Protein AF-A0A1S0UMT6-F1 (afdb_monomer_lite)

Secondary structure (DSSP, 8-state):
----PPPPPTTS----------------EEEETTTEEEESSS--TT--GGGSEEE-SS-EEE--TTT---------------EEETTEEEEGGGTEEEE--SS-----GGG----TT--

Structure (mmCIF, N/CA/C/O backbone):
data_AF-A0A1S0UMT6-F1
#
_entry.id   AF-A0A1S0UMT6-F1
#
loop_
_atom_site.group_PDB
_atom_site.id
_atom_site.type_symbol
_atom_site.label_atom_id
_atom_site.label_alt_id
_atom_site.label_comp_id
_atom_site.label_asym_id
_atom_site.label_entity_id
_atom_site.label_seq_id
_atom_site.pdbx_PDB_ins_code
_atom_site.Cartn_x
_atom_site.Cartn_y
_atom_site.Cartn_z
_atom_site.occupancy
_atom_site.B_iso_or_equiv
_atom_site.auth_seq_id
_atom_site.auth_comp_id
_atom_site.auth_asym_id
_atom_site.auth_atom_id
_atom_site.pdbx_PDB_model_num
ATOM 1 N N . MET A 1 1 ? 0.415 -0.474 -33.535 1.00 38.88 1 MET A N 1
ATOM 2 C CA . MET A 1 1 ? 1.662 -0.367 -34.318 1.00 38.88 1 MET A CA 1
ATOM 3 C C . MET A 1 1 ? 2.323 -1.713 -34.167 1.00 38.88 1 MET A C 1
ATOM 5 O O . MET A 1 1 ? 2.705 -2.048 -33.057 1.00 38.88 1 MET A O 1
ATOM 9 N N . ASP A 1 2 ? 2.272 -2.524 -35.218 1.00 41.50 2 ASP A N 1
ATOM 10 C CA . ASP A 1 2 ? 2.739 -3.908 -35.188 1.00 41.50 2 ASP A CA 1
ATOM 11 C C . ASP A 1 2 ? 4.272 -3.927 -35.218 1.00 41.50 2 ASP A C 1
ATOM 13 O O . ASP A 1 2 ? 4.875 -3.482 -36.197 1.00 41.50 2 ASP A O 1
ATOM 17 N N . ASP A 1 3 ? 4.904 -4.401 -34.142 1.00 48.69 3 ASP A N 1
ATOM 18 C CA . ASP A 1 3 ? 6.358 -4.561 -34.077 1.00 48.69 3 ASP A CA 1
ATOM 19 C C . ASP A 1 3 ? 6.792 -5.737 -34.965 1.00 48.69 3 ASP A C 1
ATOM 21 O O . ASP A 1 3 ? 6.516 -6.908 -34.689 1.00 48.69 3 ASP A O 1
ATOM 25 N N . ILE A 1 4 ? 7.476 -5.422 -36.066 1.00 49.59 4 ILE A N 1
ATOM 26 C CA . ILE A 1 4 ? 8.033 -6.409 -36.994 1.00 49.59 4 ILE A CA 1
ATOM 27 C C . ILE A 1 4 ? 9.323 -6.972 -36.384 1.00 49.59 4 ILE A C 1
ATOM 29 O O . ILE A 1 4 ? 10.365 -6.319 -36.384 1.00 49.59 4 ILE A O 1
ATOM 33 N N . ILE A 1 5 ? 9.264 -8.209 -35.889 1.00 59.28 5 ILE A N 1
ATOM 34 C CA . ILE A 1 5 ? 10.439 -8.948 -35.410 1.00 59.28 5 ILE A CA 1
ATOM 35 C C . ILE A 1 5 ? 11.293 -9.363 -36.620 1.00 59.28 5 ILE A C 1
ATOM 37 O O . ILE A 1 5 ? 10.842 -10.109 -37.491 1.00 59.28 5 ILE A O 1
ATOM 41 N N . GLN A 1 6 ? 12.537 -8.885 -36.682 1.00 53.03 6 GLN A N 1
ATOM 42 C CA . GLN A 1 6 ? 13.473 -9.162 -37.775 1.00 53.03 6 GLN A CA 1
ATOM 43 C C . GLN A 1 6 ? 14.365 -10.372 -37.432 1.00 53.03 6 GLN A C 1
ATOM 45 O O . GLN A 1 6 ? 15.139 -10.329 -36.479 1.00 53.03 6 GLN A O 1
ATOM 50 N N . TYR A 1 7 ? 14.275 -11.458 -38.210 1.00 58.78 7 TYR A N 1
ATOM 51 C CA . TYR A 1 7 ? 15.084 -12.674 -38.021 1.00 58.78 7 TYR A CA 1
ATOM 52 C C . TYR A 1 7 ? 16.331 -12.690 -38.917 1.00 58.78 7 TYR A C 1
ATOM 54 O O . TYR A 1 7 ? 16.306 -12.222 -40.055 1.00 58.78 7 TYR A O 1
ATOM 62 N N . SER A 1 8 ? 17.420 -13.287 -38.426 1.00 55.09 8 SER A N 1
ATOM 63 C CA . SER A 1 8 ? 18.655 -13.531 -39.186 1.00 55.09 8 SER A CA 1
ATOM 64 C C . SER A 1 8 ? 18.729 -15.006 -39.600 1.00 55.09 8 SER A C 1
ATOM 66 O O . SER A 1 8 ? 18.632 -15.885 -38.746 1.00 55.09 8 SER A O 1
ATOM 68 N N . HIS A 1 9 ? 18.932 -15.308 -40.888 1.00 56.62 9 HIS A N 1
ATOM 69 C CA . HIS A 1 9 ? 19.089 -16.691 -41.357 1.00 56.62 9 HIS A CA 1
ATOM 70 C C . HIS A 1 9 ? 20.557 -17.061 -41.655 1.00 56.62 9 HIS A C 1
ATOM 72 O O . HIS A 1 9 ? 21.314 -16.283 -42.231 1.00 56.62 9 HIS A O 1
ATOM 78 N N . GLY A 1 10 ? 20.958 -18.274 -41.254 1.00 54.16 10 GLY A N 1
ATOM 79 C CA . GLY A 1 10 ? 22.357 -18.679 -41.036 1.00 54.16 10 GLY A CA 1
ATOM 80 C C . GLY A 1 10 ? 23.187 -19.172 -42.231 1.00 54.16 10 GLY A C 1
ATOM 81 O O . GLY A 1 10 ? 24.114 -19.944 -42.015 1.00 54.16 10 GLY A O 1
ATOM 82 N N . TRP A 1 11 ? 22.897 -18.776 -43.473 1.00 58.84 11 TRP A N 1
ATOM 83 C CA . TRP A 1 11 ? 23.539 -19.362 -44.668 1.00 58.84 11 TRP A CA 1
ATOM 84 C C . TRP A 1 11 ? 24.804 -18.618 -45.146 1.00 58.84 11 TRP A C 1
ATOM 86 O O . TRP A 1 11 ? 25.532 -19.148 -45.978 1.00 58.84 11 TRP A O 1
ATOM 96 N N . LEU A 1 12 ? 25.124 -17.440 -44.588 1.00 58.62 12 LEU A N 1
ATOM 97 C CA . LEU A 1 12 ? 26.304 -16.622 -44.953 1.00 58.62 12 LEU A CA 1
ATOM 98 C C . LEU A 1 12 ? 27.201 -16.240 -43.752 1.00 58.62 12 LEU A C 1
ATOM 100 O O . LEU A 1 12 ? 27.941 -15.259 -43.799 1.00 58.62 12 LEU A O 1
ATOM 104 N N . GLY A 1 13 ? 27.162 -17.030 -42.675 1.00 59.19 13 GLY A N 1
ATOM 105 C CA . GLY A 1 13 ? 27.779 -16.685 -41.392 1.00 59.19 13 GLY A CA 1
ATOM 106 C C . GLY A 1 13 ? 26.837 -15.832 -40.539 1.00 59.19 13 GLY A C 1
ATOM 107 O O . GLY A 1 13 ? 26.198 -14.897 -41.018 1.00 59.19 13 GLY A O 1
ATOM 108 N N . VAL A 1 14 ? 26.695 -16.188 -39.263 1.00 59.06 14 VAL A N 1
ATOM 109 C CA . VAL A 1 14 ? 25.739 -15.540 -38.359 1.00 59.06 14 VAL A CA 1
ATOM 110 C C . VAL A 1 14 ? 26.349 -14.280 -37.745 1.00 59.06 14 VAL A C 1
ATOM 112 O O . VAL A 1 14 ? 27.241 -14.351 -36.904 1.00 59.06 14 VAL A O 1
ATOM 115 N N . LYS A 1 15 ? 25.852 -13.103 -38.138 1.00 61.41 15 LYS A N 1
ATOM 116 C CA . LYS A 1 15 ? 25.955 -11.912 -37.286 1.00 61.41 15 LYS A CA 1
ATOM 117 C C . LYS A 1 15 ? 24.804 -11.980 -36.292 1.00 61.41 15 LYS A C 1
ATOM 119 O O . LYS A 1 15 ? 23.661 -11.748 -36.670 1.00 61.41 15 LYS A O 1
ATOM 124 N N . CYS A 1 16 ? 25.094 -12.332 -35.043 1.00 68.88 16 CYS A N 1
ATOM 125 C CA . CYS A 1 16 ? 24.108 -12.233 -33.973 1.00 68.88 16 CYS A CA 1
ATOM 126 C C . CYS A 1 16 ? 23.698 -10.764 -33.824 1.00 68.88 16 CYS A C 1
ATOM 128 O O . CYS A 1 16 ? 24.541 -9.916 -33.527 1.00 68.88 16 CYS A O 1
ATOM 130 N N . GLN A 1 17 ? 22.421 -10.463 -34.043 1.00 69.44 17 GLN A N 1
ATOM 131 C CA . GLN A 1 17 ? 21.866 -9.145 -33.768 1.00 69.44 17 GLN A CA 1
ATOM 132 C C . GLN A 1 17 ? 21.136 -9.207 -32.429 1.00 69.44 17 GLN A C 1
ATOM 134 O O . GLN A 1 17 ? 20.158 -9.937 -32.277 1.00 69.44 17 GLN A O 1
ATOM 139 N N . SER A 1 18 ? 21.637 -8.468 -31.440 1.00 79.38 18 SER A N 1
ATOM 140 C CA . SER A 1 18 ? 20.934 -8.328 -30.166 1.00 79.38 18 SER A CA 1
ATOM 141 C C . SER A 1 18 ? 19.680 -7.492 -30.394 1.00 79.38 18 SER A C 1
ATOM 143 O O . SER A 1 18 ? 19.767 -6.390 -30.932 1.00 79.38 18 SER A O 1
ATOM 145 N N . THR A 1 19 ? 18.530 -8.015 -29.981 1.00 77.31 19 THR A N 1
ATOM 146 C CA . THR A 1 19 ? 17.259 -7.283 -29.981 1.00 77.31 19 THR A CA 1
ATOM 147 C C . THR A 1 19 ? 16.852 -7.044 -28.535 1.00 77.31 19 THR A C 1
ATOM 149 O O . THR A 1 19 ? 16.917 -7.966 -27.722 1.00 77.31 19 THR A O 1
ATOM 152 N N . THR A 1 20 ? 16.439 -5.820 -28.215 1.00 80.38 20 THR A N 1
ATOM 153 C CA . THR A 1 20 ? 15.928 -5.456 -26.890 1.00 80.38 20 THR A CA 1
ATOM 154 C C . THR A 1 20 ? 14.461 -5.090 -27.032 1.00 80.38 20 THR A C 1
ATOM 156 O O . THR A 1 20 ? 14.137 -4.156 -27.758 1.00 80.38 20 THR A O 1
ATOM 159 N N . ASN A 1 21 ? 13.592 -5.820 -26.336 1.00 83.88 21 ASN A N 1
ATOM 160 C CA . ASN A 1 21 ? 12.164 -5.524 -26.277 1.00 83.88 21 ASN A CA 1
ATOM 161 C C . ASN A 1 21 ? 11.852 -4.818 -24.956 1.00 83.88 21 ASN A C 1
ATOM 163 O O . ASN A 1 21 ? 12.382 -5.201 -23.913 1.00 83.88 21 ASN A O 1
ATOM 167 N N . PHE A 1 22 ? 10.978 -3.817 -25.002 1.00 82.19 22 PHE A N 1
ATOM 168 C CA . PHE A 1 22 ? 10.489 -3.113 -23.820 1.00 82.19 22 PHE A CA 1
ATOM 169 C C . PHE A 1 22 ? 8.988 -3.352 -23.687 1.00 82.19 22 PHE A C 1
ATOM 171 O O . PHE A 1 22 ? 8.257 -3.261 -24.670 1.00 82.19 22 PHE A O 1
ATOM 178 N N . VAL A 1 23 ? 8.533 -3.645 -22.472 1.00 87.06 23 VAL A N 1
ATOM 179 C CA . VAL A 1 23 ? 7.108 -3.742 -22.143 1.00 87.06 23 VAL A CA 1
ATOM 180 C C . VAL A 1 23 ? 6.778 -2.575 -21.227 1.00 87.06 23 VAL A C 1
ATOM 182 O O . VAL A 1 23 ? 7.430 -2.398 -20.199 1.00 87.06 23 VAL A O 1
ATOM 185 N N . LEU A 1 24 ? 5.798 -1.768 -21.626 1.00 89.75 24 LEU A N 1
ATOM 186 C CA . LEU A 1 24 ? 5.311 -0.644 -20.838 1.00 89.75 24 LEU A CA 1
ATOM 187 C C . LEU A 1 24 ? 3.935 -1.002 -20.275 1.00 89.75 24 LEU A C 1
ATOM 189 O O . LEU A 1 24 ? 3.020 -1.309 -21.038 1.00 89.75 24 LEU A O 1
ATOM 193 N N . THR A 1 25 ? 3.806 -0.957 -18.952 1.00 90.00 25 THR A N 1
ATOM 194 C CA . THR A 1 25 ? 2.573 -1.294 -18.235 1.00 90.00 25 THR A CA 1
ATOM 195 C C . THR A 1 25 ? 2.187 -0.126 -17.340 1.00 90.00 25 THR A C 1
ATOM 197 O O . THR A 1 25 ? 3.029 0.405 -16.619 1.00 90.00 25 THR A O 1
ATOM 200 N N . GLU A 1 26 ? 0.919 0.267 -17.387 1.00 88.75 26 GLU A N 1
ATOM 201 C CA . GLU A 1 26 ? 0.344 1.268 -16.490 1.00 88.75 26 GLU A CA 1
ATOM 202 C C . GLU A 1 26 ? -0.257 0.580 -15.257 1.00 88.75 26 GLU A C 1
ATOM 204 O O . GLU A 1 26 ? -0.831 -0.506 -15.354 1.00 88.75 26 GLU A O 1
ATOM 209 N N . GLY A 1 27 ? -0.101 1.198 -14.090 1.00 86.00 27 GLY A N 1
ATOM 210 C CA . GLY A 1 27 ? -0.565 0.658 -12.819 1.00 86.00 27 GLY A CA 1
ATOM 211 C C . GLY A 1 27 ? -0.696 1.743 -11.762 1.00 86.00 27 GLY A C 1
ATOM 212 O O . GLY A 1 27 ? -0.606 2.933 -12.056 1.00 86.00 27 GLY A O 1
ATOM 213 N N . GLU A 1 28 ? -0.905 1.321 -10.522 1.00 83.44 28 GLU A N 1
ATOM 214 C CA . GLU A 1 28 ? -1.195 2.212 -9.403 1.00 83.44 28 GLU A CA 1
ATOM 215 C C . GLU A 1 28 ? -0.047 2.217 -8.390 1.00 83.44 28 GLU A C 1
ATOM 217 O O . GLU A 1 28 ? 0.684 1.230 -8.215 1.00 83.44 28 GLU A O 1
ATOM 222 N N . ILE A 1 29 ? 0.107 3.356 -7.714 1.00 81.31 29 ILE A N 1
ATOM 223 C CA . ILE A 1 29 ? 1.109 3.555 -6.675 1.00 81.31 29 ILE A CA 1
ATOM 224 C C . ILE A 1 29 ? 0.505 4.291 -5.482 1.00 81.31 29 ILE A C 1
ATOM 226 O O . ILE A 1 29 ? -0.154 5.319 -5.627 1.00 81.31 29 ILE A O 1
ATOM 230 N N . PHE A 1 30 ? 0.744 3.760 -4.287 1.00 77.94 30 PHE A N 1
ATOM 231 C CA . PHE A 1 30 ? 0.146 4.247 -3.051 1.00 77.94 30 PHE A CA 1
ATOM 232 C C . PHE A 1 30 ? 1.211 4.529 -1.994 1.00 77.94 30 PHE A C 1
ATOM 234 O O . PHE A 1 30 ? 2.172 3.773 -1.834 1.00 77.94 30 PHE A O 1
ATOM 241 N N . LEU A 1 31 ? 1.008 5.611 -1.237 1.00 75.56 31 LEU A N 1
ATOM 242 C CA . LEU A 1 31 ? 1.818 5.947 -0.070 1.00 75.56 31 LEU A CA 1
ATOM 243 C C . LEU A 1 31 ? 1.097 5.552 1.215 1.00 75.56 31 LEU A C 1
ATOM 245 O O . LEU A 1 31 ? 0.002 6.040 1.491 1.00 75.56 31 LEU A O 1
ATOM 249 N N . TYR A 1 32 ? 1.755 4.730 2.028 1.00 69.50 32 TYR A N 1
ATOM 250 C CA . TYR A 1 32 ? 1.278 4.364 3.353 1.00 69.50 32 TYR A CA 1
ATOM 251 C C . TYR A 1 32 ? 2.005 5.165 4.441 1.00 69.50 32 TYR A C 1
ATOM 253 O O . TYR A 1 32 ? 3.238 5.144 4.511 1.00 69.50 32 TYR A O 1
ATOM 261 N N . GLU A 1 33 ? 1.238 5.842 5.307 1.00 61.06 33 GLU A N 1
ATOM 262 C CA . GLU A 1 33 ? 1.721 6.652 6.438 1.00 61.06 33 GLU A CA 1
ATOM 263 C C . GLU A 1 33 ? 2.603 5.824 7.399 1.00 61.06 33 GLU A C 1
ATOM 265 O O . GLU A 1 33 ? 2.132 5.232 8.368 1.00 61.06 33 GLU A O 1
ATOM 270 N N . GLY A 1 34 ? 3.909 5.771 7.116 1.00 56.50 34 GLY A N 1
ATOM 271 C CA . GLY A 1 34 ? 4.942 5.214 7.997 1.00 56.50 34 GLY A CA 1
ATOM 272 C C . GLY A 1 34 ? 5.524 3.842 7.625 1.00 56.50 34 GLY A C 1
ATOM 273 O O . GLY A 1 34 ? 6.439 3.399 8.311 1.00 56.50 34 GLY A O 1
ATOM 274 N N . ARG A 1 35 ? 5.059 3.162 6.562 1.00 60.75 35 ARG A N 1
ATOM 275 C CA . ARG A 1 35 ? 5.608 1.844 6.123 1.00 60.75 35 ARG A CA 1
ATOM 276 C C . ARG A 1 35 ? 6.013 1.750 4.647 1.00 60.75 35 ARG A C 1
ATOM 278 O O . ARG A 1 35 ? 6.515 0.708 4.248 1.00 60.75 35 ARG A O 1
ATOM 285 N N . GLY A 1 36 ? 5.888 2.825 3.866 1.00 68.38 36 GLY A N 1
ATOM 286 C CA . GLY A 1 36 ? 6.519 2.917 2.544 1.00 68.38 36 GLY A CA 1
ATOM 287 C C . GLY A 1 36 ? 5.556 2.929 1.357 1.00 68.38 36 GLY A C 1
ATOM 288 O O . GLY A 1 36 ? 4.384 3.286 1.483 1.00 68.38 36 GLY A O 1
ATOM 289 N N . LEU A 1 37 ? 6.113 2.620 0.188 1.00 78.56 37 LEU A N 1
ATOM 290 C CA . LEU A 1 37 ? 5.472 2.655 -1.124 1.00 78.56 37 LEU A CA 1
ATOM 291 C C . LEU A 1 37 ? 4.924 1.280 -1.491 1.00 78.56 37 LEU A C 1
ATOM 293 O O . LEU A 1 37 ? 5.658 0.298 -1.402 1.00 78.56 37 LEU A O 1
ATOM 297 N N . VAL A 1 38 ? 3.684 1.226 -1.973 1.00 81.56 38 VAL A N 1
ATOM 298 C CA . VAL A 1 38 ? 3.068 -0.006 -2.484 1.00 81.56 38 VAL A CA 1
ATOM 299 C C . VAL A 1 38 ? 2.643 0.208 -3.932 1.00 81.56 38 VAL A C 1
ATOM 301 O O . VAL A 1 38 ? 1.983 1.200 -4.240 1.00 81.56 38 VAL A O 1
ATOM 304 N N . SER A 1 39 ? 2.998 -0.725 -4.814 1.00 83.81 39 SER A N 1
ATOM 305 C CA . SER A 1 39 ? 2.566 -0.745 -6.212 1.00 83.81 39 SER A CA 1
ATOM 306 C C . SER A 1 39 ? 2.080 -2.136 -6.612 1.00 83.81 39 SER A C 1
ATOM 308 O O . SER A 1 39 ? 2.524 -3.142 -6.062 1.00 83.81 39 SER A O 1
ATOM 310 N N . ASN A 1 40 ? 1.173 -2.193 -7.587 1.00 84.44 40 ASN A N 1
ATOM 311 C CA . ASN A 1 40 ? 0.755 -3.439 -8.229 1.00 84.44 40 ASN A CA 1
ATOM 312 C C . ASN A 1 40 ? 1.674 -3.863 -9.394 1.00 84.44 40 ASN A C 1
ATOM 314 O O . ASN A 1 40 ? 1.423 -4.903 -10.000 1.00 84.44 40 ASN A O 1
ATOM 318 N N . LEU A 1 41 ? 2.699 -3.066 -9.725 1.00 87.31 41 LEU A N 1
ATOM 319 C CA . LEU A 1 41 ? 3.613 -3.327 -10.841 1.00 87.31 41 LEU A CA 1
ATOM 320 C C . LEU A 1 41 ? 4.846 -4.141 -10.430 1.00 87.31 41 LEU A C 1
ATOM 322 O O . LEU A 1 41 ? 5.249 -5.047 -11.155 1.00 87.31 41 LEU A O 1
ATOM 326 N N . ASP A 1 42 ? 5.456 -3.816 -9.291 1.00 85.69 42 ASP A N 1
ATOM 327 C CA . ASP A 1 42 ? 6.644 -4.501 -8.770 1.00 85.69 42 ASP A CA 1
ATOM 328 C C . ASP A 1 42 ? 6.781 -4.255 -7.258 1.00 85.69 42 ASP A C 1
ATOM 330 O O . ASP A 1 42 ? 6.091 -3.401 -6.690 1.00 85.69 42 ASP A O 1
ATOM 334 N N . ASN A 1 43 ? 7.691 -4.977 -6.601 1.00 84.94 43 ASN A N 1
ATOM 335 C CA . ASN A 1 43 ? 8.029 -4.716 -5.211 1.00 84.94 43 ASN A CA 1
ATOM 336 C C . ASN A 1 43 ? 8.774 -3.374 -5.086 1.00 84.94 43 ASN A C 1
ATOM 338 O O . ASN A 1 43 ? 9.930 -3.239 -5.489 1.00 84.94 43 ASN A O 1
ATOM 342 N N . THR A 1 44 ? 8.105 -2.393 -4.485 1.00 83.81 44 THR A N 1
ATOM 343 C CA . THR A 1 44 ? 8.631 -1.050 -4.217 1.00 83.81 44 THR A CA 1
ATOM 344 C C . THR A 1 44 ? 9.165 -0.872 -2.791 1.00 83.81 44 THR A C 1
ATOM 346 O O . THR A 1 44 ? 9.365 0.262 -2.343 1.00 83.81 44 THR A O 1
ATOM 349 N N . ASP A 1 45 ? 9.430 -1.967 -2.074 1.00 78.38 45 ASP A N 1
ATOM 350 C CA . ASP A 1 45 ? 10.073 -1.940 -0.762 1.00 78.38 45 ASP A CA 1
ATOM 351 C C . ASP A 1 45 ? 11.399 -1.162 -0.834 1.00 78.38 45 ASP A C 1
ATOM 353 O O . ASP A 1 45 ? 12.224 -1.371 -1.723 1.00 78.38 45 ASP A O 1
ATOM 357 N N . HIS A 1 46 ? 11.634 -0.276 0.137 1.00 80.69 46 HIS A N 1
ATOM 358 C CA . HIS A 1 46 ? 12.810 0.611 0.228 1.00 80.69 46 HIS A CA 1
ATOM 359 C C . HIS A 1 46 ? 12.901 1.725 -0.833 1.00 80.69 46 HIS A C 1
ATOM 361 O O . HIS A 1 46 ? 13.868 2.495 -0.830 1.00 80.69 46 HIS A O 1
ATOM 367 N N . CYS A 1 47 ? 11.907 1.879 -1.712 1.00 84.19 47 CYS A N 1
ATOM 368 C CA . CYS A 1 47 ? 11.870 3.002 -2.643 1.00 84.19 47 CYS A CA 1
ATOM 369 C C . CYS A 1 47 ? 11.335 4.285 -1.989 1.00 84.19 47 CYS A C 1
ATOM 371 O O . CYS A 1 47 ? 10.437 4.275 -1.149 1.00 84.19 47 CYS A O 1
ATOM 373 N N . MET A 1 48 ? 11.920 5.423 -2.378 1.00 80.94 48 MET A N 1
ATOM 374 C CA . MET A 1 48 ? 11.548 6.740 -1.857 1.00 80.94 48 MET A CA 1
ATOM 375 C C . MET A 1 48 ? 10.607 7.453 -2.823 1.00 80.94 48 MET A C 1
ATOM 377 O O . MET A 1 48 ? 11.006 7.779 -3.940 1.00 80.94 48 MET A O 1
ATOM 381 N N . VAL A 1 49 ? 9.404 7.787 -2.350 1.00 78.56 49 VAL A N 1
ATOM 382 C CA . VAL A 1 49 ? 8.356 8.507 -3.103 1.00 78.56 49 VAL A CA 1
ATOM 383 C C . VAL A 1 49 ? 8.886 9.749 -3.808 1.00 78.56 49 VAL A C 1
ATOM 385 O O . VAL A 1 49 ? 8.590 9.974 -4.977 1.00 78.56 49 VAL A O 1
ATOM 388 N N . GLN A 1 50 ? 9.730 10.521 -3.121 1.00 78.19 50 GLN A N 1
ATOM 389 C CA . GLN A 1 50 ? 10.267 11.791 -3.616 1.00 78.19 50 GLN A CA 1
ATOM 390 C 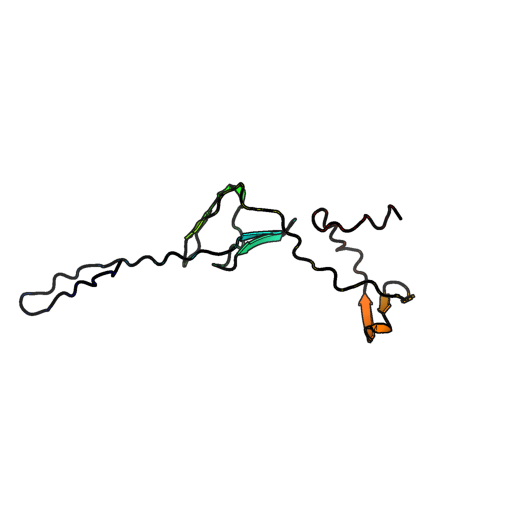C . GLN A 1 50 ? 11.124 11.647 -4.881 1.00 78.19 50 GLN A C 1
ATOM 392 O O . GLN A 1 50 ? 11.353 12.630 -5.577 1.00 78.19 50 GLN A O 1
ATOM 397 N N . ARG A 1 51 ? 11.622 10.441 -5.190 1.00 83.81 51 ARG A N 1
ATOM 398 C CA . ARG A 1 51 ? 12.457 10.214 -6.376 1.00 83.81 51 ARG A CA 1
ATOM 399 C C . ARG A 1 51 ? 11.660 10.101 -7.674 1.00 83.81 51 ARG A C 1
ATOM 401 O O . ARG A 1 51 ? 12.283 10.175 -8.730 1.00 83.81 51 ARG A O 1
ATOM 408 N N . GLY A 1 52 ? 10.343 9.872 -7.615 1.00 86.38 52 GLY A N 1
ATOM 409 C CA . GLY A 1 52 ? 9.510 9.657 -8.810 1.00 86.38 52 GLY A CA 1
ATOM 410 C C . GLY A 1 52 ? 9.857 8.387 -9.599 1.00 86.38 52 GLY A C 1
ATOM 411 O O . GLY A 1 52 ? 9.411 8.208 -10.730 1.00 86.38 52 GLY A O 1
ATOM 412 N N . LYS A 1 53 ? 10.721 7.528 -9.041 1.00 89.88 53 LYS A N 1
ATOM 413 C CA . LYS A 1 53 ? 11.174 6.293 -9.675 1.00 89.88 53 LYS A CA 1
ATOM 414 C C . LYS A 1 53 ? 11.686 5.271 -8.670 1.00 89.88 53 LYS A C 1
ATOM 416 O O . LYS A 1 53 ? 12.321 5.625 -7.672 1.00 89.88 53 LYS A O 1
ATOM 421 N N . CYS A 1 54 ? 11.496 4.005 -9.011 1.00 89.25 54 CYS A N 1
ATOM 422 C CA . CYS A 1 54 ? 12.037 2.836 -8.332 1.00 89.25 54 CYS A CA 1
ATOM 423 C C . CYS A 1 54 ? 12.690 1.939 -9.386 1.00 89.25 54 CYS A C 1
ATOM 425 O O . CYS A 1 54 ? 12.075 1.639 -10.406 1.00 89.25 54 CYS A O 1
ATOM 427 N N . ILE A 1 55 ? 13.946 1.554 -9.166 1.00 90.00 55 ILE A N 1
ATOM 428 C CA . ILE A 1 55 ? 14.658 0.615 -10.037 1.00 90.00 55 ILE A CA 1
ATOM 429 C C . ILE A 1 55 ? 14.770 -0.685 -9.256 1.00 90.00 55 ILE A C 1
ATOM 431 O O . ILE A 1 55 ? 15.438 -0.713 -8.221 1.00 90.00 55 ILE A O 1
ATOM 435 N N . THR A 1 56 ? 14.102 -1.726 -9.737 1.00 85.88 56 THR A N 1
ATOM 436 C CA . THR A 1 56 ? 14.194 -3.078 -9.187 1.00 85.88 56 THR A CA 1
ATOM 437 C C . THR A 1 56 ? 15.151 -3.911 -10.046 1.00 85.88 56 THR A C 1
ATOM 439 O O . THR A 1 56 ? 15.730 -3.429 -11.022 1.00 85.88 56 THR A O 1
ATOM 442 N N . ASN A 1 57 ? 15.336 -5.183 -9.692 1.00 84.81 57 ASN A N 1
ATOM 443 C CA . ASN A 1 57 ? 16.128 -6.108 -10.509 1.00 84.81 57 ASN A CA 1
ATOM 444 C C . ASN A 1 57 ? 15.439 -6.461 -11.839 1.00 84.81 57 ASN A C 1
ATOM 446 O O . ASN A 1 57 ? 16.092 -6.961 -12.752 1.00 84.81 57 ASN A O 1
ATOM 450 N N . THR A 1 58 ? 14.126 -6.244 -11.928 1.00 84.94 58 THR A N 1
ATOM 451 C CA . THR A 1 58 ? 13.258 -6.728 -13.007 1.00 84.94 58 THR A CA 1
ATOM 452 C C . THR A 1 58 ? 12.625 -5.609 -13.816 1.00 84.94 58 THR A C 1
ATOM 454 O O . THR A 1 58 ? 12.312 -5.819 -14.986 1.00 84.94 58 THR A O 1
ATOM 457 N N . SER A 1 59 ? 12.427 -4.428 -13.230 1.00 88.31 59 SER A N 1
ATOM 458 C CA . SER A 1 59 ? 11.704 -3.340 -13.875 1.00 88.31 59 SER A CA 1
ATOM 459 C C . SER A 1 59 ? 12.128 -1.958 -13.371 1.00 88.31 59 SER A C 1
ATOM 461 O O . SER A 1 59 ? 12.872 -1.797 -12.399 1.00 88.31 59 SER A O 1
ATOM 463 N N . ILE A 1 60 ? 11.653 -0.933 -14.077 1.00 90.56 60 ILE A N 1
ATOM 464 C CA . ILE A 1 60 ? 11.730 0.457 -13.639 1.00 90.56 60 ILE A CA 1
ATOM 465 C C . ILE A 1 60 ? 10.295 0.945 -13.488 1.00 90.56 60 ILE A C 1
ATOM 467 O O . ILE A 1 60 ? 9.572 1.056 -14.475 1.00 90.56 60 ILE A O 1
ATOM 471 N N . VAL A 1 61 ? 9.902 1.258 -12.257 1.00 89.94 61 VAL A N 1
ATOM 472 C CA . VAL A 1 61 ? 8.596 1.841 -11.943 1.00 89.94 61 VAL A CA 1
ATOM 473 C C . VAL A 1 61 ? 8.761 3.354 -11.855 1.00 89.94 61 VAL A C 1
ATOM 475 O O . VAL A 1 61 ? 9.658 3.839 -11.162 1.00 89.94 61 VAL A O 1
ATOM 478 N N . LEU A 1 62 ? 7.920 4.103 -12.564 1.00 90.19 62 LEU A N 1
ATOM 479 C CA . LEU A 1 62 ? 7.961 5.565 -12.641 1.00 90.19 62 LEU A CA 1
ATOM 480 C C . LEU A 1 62 ? 6.632 6.147 -12.160 1.00 90.19 62 LEU A C 1
ATOM 482 O O . LEU A 1 62 ? 5.580 5.581 -12.440 1.00 90.19 62 LEU A O 1
ATOM 486 N N . TRP A 1 63 ? 6.680 7.282 -11.465 1.00 87.62 63 TRP A N 1
ATOM 487 C CA . TRP A 1 63 ? 5.487 8.013 -11.034 1.00 87.62 63 TRP A CA 1
ATOM 488 C C . TRP A 1 63 ? 5.758 9.515 -10.925 1.00 87.62 63 TRP A C 1
ATOM 490 O O . TRP A 1 63 ? 6.888 9.956 -10.701 1.00 87.62 63 TRP A O 1
ATOM 500 N N . SER A 1 64 ? 4.702 10.315 -11.045 1.00 82.88 64 SER A N 1
ATOM 501 C CA . SER A 1 64 ? 4.742 11.744 -10.731 1.00 82.88 64 SER A CA 1
ATOM 502 C C . SER A 1 64 ? 4.674 11.943 -9.220 1.00 82.88 64 SER A C 1
ATOM 504 O O . SER A 1 64 ? 3.862 11.316 -8.542 1.00 82.88 64 SER A O 1
ATOM 506 N N . SER A 1 65 ? 5.474 12.862 -8.675 1.00 69.81 65 SER A N 1
ATOM 507 C CA . SER A 1 65 ? 5.410 13.219 -7.250 1.00 69.81 65 SER A CA 1
ATOM 508 C C . SER A 1 65 ? 4.046 13.769 -6.830 1.00 69.81 65 SER A C 1
ATOM 510 O O . SER A 1 65 ? 3.699 13.691 -5.657 1.00 69.81 65 SER A O 1
ATOM 512 N N . ASN A 1 66 ? 3.290 14.323 -7.780 1.00 69.81 66 ASN A N 1
ATOM 513 C CA . ASN A 1 66 ? 1.987 14.934 -7.528 1.00 69.81 66 ASN A C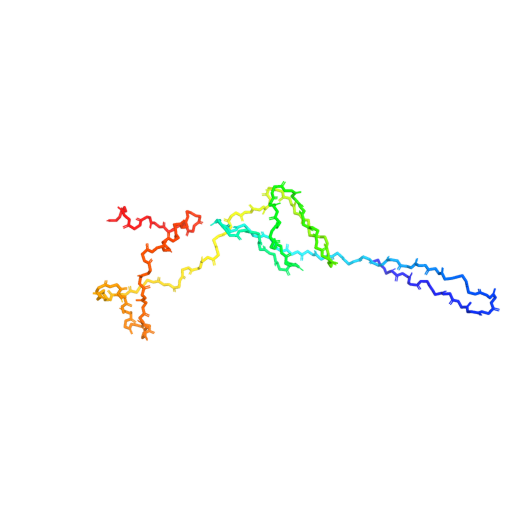A 1
ATOM 514 C C . ASN A 1 66 ? 0.840 13.915 -7.557 1.00 69.81 66 ASN A C 1
ATOM 516 O O . ASN A 1 66 ? -0.227 14.203 -7.025 1.00 69.81 66 ASN A O 1
ATOM 520 N N . ASP A 1 67 ? 1.065 12.735 -8.142 1.00 65.88 67 ASP A N 1
ATOM 521 C CA . ASP A 1 67 ? 0.029 11.709 -8.320 1.00 65.88 67 ASP A CA 1
ATOM 522 C C . ASP A 1 67 ? -0.023 10.746 -7.128 1.00 65.88 67 ASP A C 1
ATOM 524 O O . ASP A 1 67 ? -0.938 9.933 -7.009 1.00 65.88 67 ASP A O 1
ATOM 528 N N . VAL A 1 68 ? 0.945 10.846 -6.212 1.00 66.25 68 VAL A N 1
ATOM 529 C CA . VAL A 1 68 ? 0.999 10.010 -5.013 1.00 66.25 68 VAL A CA 1
ATOM 530 C C . VAL A 1 68 ? 0.031 10.567 -3.978 1.00 66.25 68 VAL A C 1
ATOM 532 O O . VAL A 1 68 ? 0.401 11.262 -3.032 1.00 66.25 68 VAL A O 1
ATOM 535 N N . VAL A 1 69 ? -1.246 10.268 -4.183 1.00 64.12 69 VAL A N 1
ATOM 536 C CA . VAL A 1 69 ? -2.308 10.573 -3.230 1.00 64.12 69 VAL A CA 1
ATOM 537 C C . VAL A 1 69 ? -2.139 9.648 -2.028 1.00 64.12 69 VAL A C 1
ATOM 539 O O . VAL A 1 69 ? -2.057 8.427 -2.176 1.00 64.12 69 VAL A O 1
ATOM 542 N N . SER A 1 70 ? -2.109 10.213 -0.820 1.00 65.06 70 SER A N 1
ATOM 543 C CA . SER A 1 70 ? -2.206 9.425 0.407 1.00 65.06 70 SER A CA 1
ATOM 544 C C . SER A 1 70 ? -3.590 8.776 0.469 1.00 65.06 70 SER A C 1
ATOM 546 O O . SER A 1 70 ? -4.562 9.388 0.913 1.00 65.06 70 SER A O 1
ATOM 548 N N . HIS A 1 71 ? -3.700 7.552 -0.031 1.00 66.62 71 HIS A N 1
ATOM 549 C CA . HIS A 1 71 ? -4.933 6.786 0.044 1.00 66.62 71 HIS A CA 1
ATOM 550 C C . HIS A 1 71 ? -5.017 6.058 1.380 1.00 66.62 71 HIS A C 1
ATOM 552 O O . HIS A 1 71 ? -4.044 5.478 1.865 1.00 66.62 71 HIS A O 1
ATOM 558 N N . CYS A 1 72 ? -6.211 6.058 1.964 1.00 69.12 72 CYS A N 1
ATOM 559 C CA . CYS A 1 72 ? -6.487 5.213 3.109 1.00 69.12 72 CYS A CA 1
ATOM 560 C C . CYS A 1 72 ? -6.520 3.746 2.657 1.00 69.12 72 CYS A C 1
ATOM 562 O O . CYS A 1 72 ? -7.399 3.351 1.894 1.00 69.12 72 CYS A O 1
ATOM 564 N N . LEU A 1 73 ? -5.579 2.929 3.143 1.00 67.88 73 LEU A N 1
ATOM 565 C CA . LEU A 1 73 ? -5.583 1.480 2.889 1.00 67.88 73 LEU A CA 1
ATOM 566 C C . LEU A 1 73 ? -6.685 0.743 3.658 1.00 67.88 73 LEU A C 1
ATOM 568 O O . LEU A 1 73 ? -6.970 -0.423 3.388 1.00 67.88 73 LEU A O 1
ATOM 572 N N . TYR A 1 74 ? -7.282 1.403 4.644 1.00 73.00 74 TYR A N 1
ATOM 573 C CA . TYR A 1 74 ? -8.321 0.821 5.468 1.00 73.00 74 TYR A CA 1
ATOM 574 C C . TYR A 1 74 ? -9.692 1.171 4.907 1.00 73.00 74 TYR A C 1
ATOM 576 O O . TYR A 1 74 ? -9.983 2.303 4.531 1.00 73.00 74 TYR A O 1
ATOM 584 N N . ARG A 1 75 ? -10.578 0.183 4.898 1.00 74.88 75 ARG A N 1
ATOM 585 C CA . ARG A 1 75 ? -11.988 0.390 4.593 1.00 74.88 75 ARG A CA 1
ATOM 586 C C . ARG A 1 75 ? -12.797 0.196 5.863 1.00 74.88 75 ARG A C 1
ATOM 588 O O . ARG A 1 75 ? -12.603 -0.782 6.582 1.00 74.88 75 ARG A O 1
ATOM 595 N N . ARG A 1 76 ? -13.765 1.085 6.102 1.00 81.06 76 ARG A N 1
ATOM 596 C CA . ARG A 1 76 ? -14.767 0.876 7.151 1.00 81.06 76 ARG A CA 1
ATOM 597 C C . ARG A 1 76 ? -15.554 -0.401 6.852 1.00 81.06 76 ARG A C 1
ATOM 599 O O . ARG A 1 76 ? -16.273 -0.467 5.856 1.00 81.06 76 ARG A O 1
ATOM 606 N N . VAL A 1 77 ? -15.423 -1.395 7.727 1.00 84.94 77 VAL A N 1
ATOM 607 C CA . VAL A 1 77 ? -16.193 -2.648 7.651 1.00 84.94 77 VAL A CA 1
ATOM 608 C C . VAL A 1 77 ? -17.614 -2.445 8.184 1.00 84.94 77 VAL A C 1
ATOM 610 O O . VAL A 1 77 ? -18.563 -2.975 7.620 1.00 84.94 77 VAL A O 1
ATOM 613 N N . GLY A 1 78 ? -17.778 -1.631 9.231 1.00 86.50 78 GLY A N 1
ATOM 614 C CA . GLY A 1 78 ? -19.083 -1.325 9.814 1.00 86.50 78 GLY A CA 1
ATOM 615 C C . GLY A 1 78 ? -18.979 -0.551 11.126 1.00 86.50 78 GLY A C 1
ATOM 616 O O . GLY A 1 78 ? -17.920 -0.022 11.466 1.00 86.50 78 GLY A O 1
ATOM 617 N N . SER A 1 79 ? -20.095 -0.467 11.845 1.00 88.31 79 SER A N 1
ATOM 618 C CA . SER A 1 79 ? -20.171 -0.011 13.234 1.00 88.31 79 SER A CA 1
ATOM 619 C C . SER A 1 79 ? -20.982 -1.044 13.994 1.00 88.31 79 SER A C 1
ATOM 621 O O . SER A 1 79 ? -22.072 -1.396 13.551 1.00 88.31 79 SER A O 1
ATOM 623 N N . PHE A 1 80 ? -20.417 -1.553 15.083 1.00 90.69 80 PHE A N 1
ATOM 624 C CA . PHE A 1 80 ? -20.958 -2.694 15.808 1.00 90.69 80 PHE A CA 1
ATOM 625 C C . PHE A 1 80 ? -20.980 -2.394 17.300 1.00 90.69 80 PHE A C 1
ATOM 627 O O . PHE A 1 80 ? -20.099 -1.697 17.814 1.00 90.69 80 PHE A O 1
ATOM 634 N N . GLY A 1 81 ? -21.959 -2.960 18.001 1.00 91.88 81 GLY A N 1
ATOM 635 C CA . GLY A 1 81 ? -21.952 -2.969 19.459 1.00 91.88 81 GLY A CA 1
ATOM 636 C C . GLY A 1 81 ? -20.841 -3.885 19.973 1.00 91.88 81 GLY A C 1
ATOM 637 O O . GLY A 1 81 ? -20.800 -5.066 19.627 1.00 91.88 81 GLY A O 1
ATOM 638 N N . ALA A 1 82 ? -19.944 -3.358 20.807 1.00 91.75 82 ALA A N 1
ATOM 639 C CA . ALA A 1 82 ? -18.839 -4.123 21.379 1.00 91.75 82 ALA A CA 1
ATOM 640 C C . ALA A 1 82 ? -18.925 -4.171 22.909 1.00 91.75 82 ALA A C 1
ATOM 642 O O . ALA A 1 82 ? -19.201 -3.165 23.563 1.00 91.75 82 ALA A O 1
ATOM 643 N N . MET A 1 83 ? -18.640 -5.339 23.486 1.00 93.88 83 MET A N 1
ATOM 644 C CA . MET A 1 83 ? -18.455 -5.516 24.927 1.00 93.88 83 MET A CA 1
ATOM 645 C C . MET A 1 83 ? -16.962 -5.493 25.246 1.00 93.88 83 MET A C 1
ATOM 647 O O . MET A 1 83 ? -16.194 -6.273 24.681 1.00 93.88 83 MET A O 1
ATOM 651 N N . LYS A 1 84 ? -16.541 -4.607 26.153 1.00 91.50 84 LYS A N 1
ATOM 652 C CA . LYS A 1 84 ? -15.145 -4.514 26.592 1.00 91.50 84 LYS A CA 1
ATOM 653 C C . LYS A 1 84 ? -14.920 -5.334 27.864 1.00 91.50 84 LYS A C 1
ATOM 655 O O . LYS A 1 84 ? -15.552 -5.067 28.883 1.00 91.50 84 LYS A O 1
ATOM 660 N N . TYR A 1 85 ? -13.963 -6.258 27.821 1.00 89.81 85 TYR A N 1
ATOM 661 C CA . TYR A 1 85 ? -13.491 -7.040 28.966 1.00 89.81 85 TYR A CA 1
ATOM 662 C C . TYR A 1 85 ? -11.974 -6.875 29.109 1.00 89.81 85 TYR A C 1
ATOM 664 O O . TYR A 1 85 ? -11.199 -7.542 28.426 1.00 89.81 85 TYR A O 1
ATOM 672 N N . GLY A 1 86 ? -11.536 -5.961 29.980 1.00 88.50 86 GLY A N 1
ATOM 673 C CA . GLY A 1 86 ? -10.115 -5.623 30.113 1.00 88.50 86 GLY A CA 1
ATOM 674 C C . GLY A 1 86 ? -9.537 -5.092 28.796 1.00 88.50 86 GLY A C 1
ATOM 675 O O . GLY A 1 86 ? -9.993 -4.059 28.301 1.00 88.50 86 GLY A O 1
ATOM 676 N N . ASP A 1 87 ? -8.572 -5.824 28.235 1.00 89.31 87 ASP A N 1
ATOM 677 C CA . ASP A 1 87 ? -7.909 -5.517 26.960 1.00 89.31 87 ASP A CA 1
ATOM 678 C C . ASP A 1 87 ? -8.561 -6.236 25.757 1.00 89.31 87 ASP A C 1
ATOM 680 O O . ASP A 1 87 ? -8.032 -6.201 24.649 1.00 89.31 87 ASP A O 1
ATOM 684 N N . HIS A 1 88 ? -9.725 -6.869 25.948 1.00 90.12 88 HIS A N 1
ATOM 685 C CA . HIS A 1 88 ? -10.480 -7.542 24.890 1.00 90.12 88 HIS A CA 1
ATOM 686 C C . HIS A 1 88 ? -11.754 -6.781 24.510 1.00 90.12 88 HIS A C 1
ATOM 688 O O . HIS A 1 88 ? -12.474 -6.276 25.375 1.00 90.12 88 HIS A O 1
ATOM 694 N N . PHE A 1 89 ? -12.080 -6.781 23.218 1.00 92.31 89 PHE A N 1
ATOM 695 C CA . PHE A 1 89 ? -13.389 -6.396 22.692 1.00 92.31 89 PHE A CA 1
ATOM 696 C C . PHE A 1 89 ? -14.079 -7.611 22.086 1.00 92.31 89 PHE A C 1
ATOM 698 O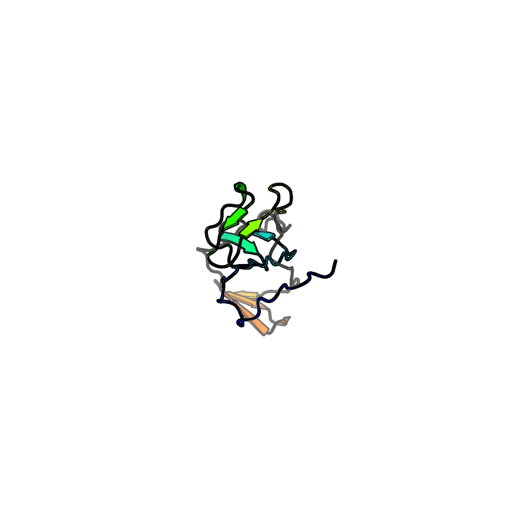 O . PHE A 1 89 ? -13.523 -8.247 21.197 1.00 92.31 89 PHE A O 1
ATOM 705 N N . VAL A 1 90 ? -15.297 -7.912 22.525 1.00 93.56 90 VAL A N 1
ATOM 706 C CA . VAL A 1 90 ? -16.140 -8.961 21.941 1.00 93.56 90 VAL A CA 1
ATOM 707 C C . VAL A 1 90 ? -17.257 -8.301 21.146 1.00 93.56 90 VAL A C 1
ATOM 709 O O . VAL A 1 90 ? -17.985 -7.462 21.677 1.00 93.56 90 VAL A O 1
ATOM 712 N N . ILE A 1 91 ? -17.394 -8.677 19.875 1.00 94.81 91 ILE A N 1
ATOM 713 C CA . ILE A 1 91 ? -18.461 -8.202 18.993 1.00 94.81 91 ILE A CA 1
ATOM 714 C C . ILE A 1 91 ? -19.372 -9.388 18.695 1.00 94.81 91 ILE A C 1
ATOM 716 O O . ILE A 1 91 ? -19.069 -10.219 17.838 1.00 94.81 91 ILE A O 1
ATOM 720 N N . ASN A 1 92 ? -20.491 -9.467 19.419 1.00 93.00 92 ASN A N 1
ATOM 721 C CA . ASN A 1 92 ? -21.420 -10.599 19.329 1.00 93.00 92 ASN A CA 1
ATOM 722 C C . ASN A 1 92 ? -21.998 -10.764 17.920 1.00 93.00 92 ASN A C 1
ATOM 724 O O . ASN A 1 92 ? -22.116 -11.886 17.439 1.00 93.00 92 ASN A O 1
ATOM 728 N N . GLU A 1 93 ? -22.308 -9.651 17.252 1.00 94.06 93 GLU A N 1
ATOM 729 C CA . GLU A 1 93 ? -22.864 -9.625 15.890 1.00 94.06 93 GLU A CA 1
ATOM 730 C C . GLU A 1 93 ? -21.932 -10.286 14.867 1.00 94.06 93 GLU A C 1
ATOM 732 O O . GLU A 1 93 ? -22.395 -10.920 13.924 1.00 94.06 93 GLU A O 1
ATOM 737 N N . LEU A 1 94 ? -20.619 -10.169 15.076 1.00 94.12 94 LEU A N 1
ATOM 738 C CA . LEU A 1 94 ? -19.591 -10.745 14.212 1.00 94.12 94 LEU A CA 1
ATOM 739 C C . LEU A 1 94 ? -19.070 -12.096 14.720 1.00 94.12 94 LEU A C 1
ATOM 741 O O . LEU A 1 94 ? -18.306 -12.743 14.014 1.00 94.12 94 LEU A O 1
ATOM 745 N N . GLN A 1 95 ? -19.454 -12.517 15.931 1.00 94.38 95 GLN A N 1
ATOM 746 C CA . GLN A 1 95 ? -18.930 -13.709 16.611 1.00 94.38 95 GLN A CA 1
ATOM 747 C C . GLN A 1 95 ? -17.392 -13.728 16.719 1.00 94.38 95 GLN A C 1
ATOM 749 O O . GLN A 1 95 ? -16.760 -14.778 16.618 1.00 94.38 95 GLN A O 1
ATOM 754 N N . VAL A 1 96 ? -16.780 -12.560 16.939 1.00 93.31 96 VAL A N 1
ATOM 755 C CA . VAL A 1 96 ? -15.318 -12.406 17.055 1.00 93.31 96 VAL A CA 1
ATOM 756 C C . VAL A 1 96 ? -14.918 -11.656 18.322 1.00 93.31 96 VAL A C 1
ATOM 758 O O . VAL A 1 96 ? -15.690 -10.873 18.883 1.00 93.31 96 VAL A O 1
ATOM 761 N N . SER A 1 97 ? -13.667 -11.861 18.736 1.00 93.62 97 SER A N 1
ATOM 762 C CA . SER A 1 97 ? -13.011 -11.088 19.787 1.00 93.62 97 SER A CA 1
ATOM 763 C C . SER A 1 97 ? -11.693 -10.493 19.296 1.00 93.62 97 SER A C 1
ATOM 765 O O . SER A 1 97 ? -10.887 -11.202 18.695 1.00 93.62 97 SER A O 1
ATOM 767 N N . PHE A 1 98 ? -11.448 -9.227 19.613 1.00 90.94 98 PHE A N 1
ATOM 768 C CA . PHE A 1 98 ? -10.206 -8.510 19.336 1.00 90.94 98 PHE A CA 1
ATOM 769 C C . PHE A 1 98 ? -9.436 -8.253 20.632 1.00 90.94 98 PHE A C 1
ATOM 771 O O . PHE A 1 98 ? -10.043 -8.095 21.691 1.00 90.94 98 PHE A O 1
ATOM 778 N N . ILE A 1 99 ? -8.108 -8.190 20.543 1.00 89.88 99 ILE A N 1
ATOM 779 C CA . ILE A 1 99 ? -7.214 -7.838 21.653 1.00 89.88 99 ILE A CA 1
ATOM 780 C C . ILE A 1 99 ? -6.595 -6.479 21.335 1.00 89.88 99 ILE A C 1
ATOM 782 O O . ILE A 1 99 ? -6.106 -6.274 20.225 1.00 89.88 99 ILE A O 1
ATOM 786 N N . ILE A 1 100 ? -6.641 -5.550 22.286 1.00 83.19 100 ILE A N 1
ATOM 787 C CA . ILE A 1 100 ? -6.013 -4.237 22.156 1.00 83.19 100 ILE A CA 1
ATOM 788 C C . ILE A 1 100 ? -4.528 -4.386 22.471 1.00 83.19 100 ILE A C 1
ATOM 790 O O . ILE A 1 100 ? -4.153 -4.622 23.619 1.00 83.19 100 ILE A O 1
ATOM 794 N N . ASP A 1 101 ? -3.688 -4.190 21.464 1.00 79.62 101 ASP A N 1
ATOM 795 C CA . ASP A 1 101 ? -2.257 -4.006 21.666 1.00 79.62 101 ASP A CA 1
ATOM 796 C C . ASP A 1 101 ? -1.969 -2.525 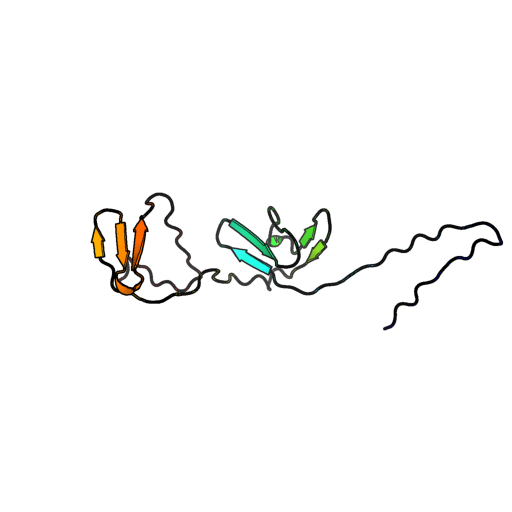21.967 1.00 79.62 101 ASP A C 1
ATOM 798 O O . ASP A 1 101 ? -2.180 -1.649 21.125 1.00 79.62 101 ASP A O 1
ATOM 802 N N . LYS A 1 102 ? -1.519 -2.237 23.193 1.00 68.88 102 LYS A N 1
ATOM 803 C CA . LYS A 1 102 ? -1.246 -0.870 23.667 1.00 68.88 102 LYS A CA 1
ATOM 804 C C . LYS A 1 102 ? -0.002 -0.256 23.018 1.00 68.88 102 LYS A C 1
ATOM 806 O O . LYS A 1 102 ? 0.109 0.967 23.009 1.00 68.88 102 LYS A O 1
ATOM 811 N N . GLU A 1 103 ? 0.906 -1.059 22.466 1.00 65.06 103 GLU A N 1
ATOM 812 C CA . GLU A 1 103 ? 2.158 -0.558 21.883 1.00 65.06 103 GLU A CA 1
ATOM 813 C C . GLU A 1 103 ? 1.998 -0.097 20.424 1.00 65.06 103 GLU A C 1
ATOM 815 O O . GLU A 1 103 ? 2.764 0.743 19.959 1.00 65.06 103 GLU A O 1
ATOM 820 N N . ASN A 1 104 ? 0.964 -0.567 19.713 1.00 57.09 104 ASN A N 1
ATOM 821 C C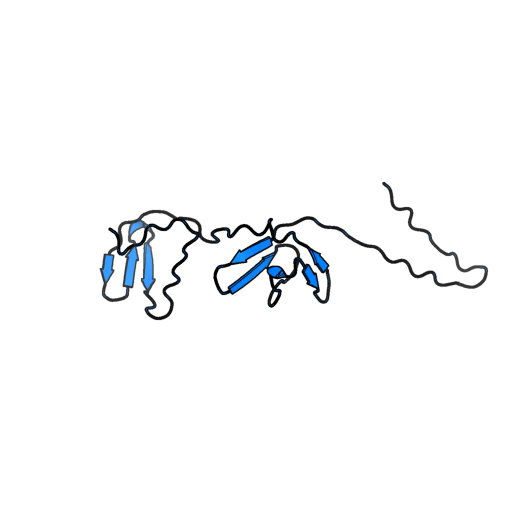A . ASN A 1 104 ? 0.818 -0.393 18.262 1.00 57.09 104 ASN A CA 1
ATOM 822 C C . ASN A 1 104 ? -0.457 0.359 17.851 1.00 57.09 104 ASN A C 1
ATOM 824 O O . ASN A 1 104 ? -1.126 -0.005 16.880 1.00 57.09 104 ASN A O 1
ATOM 828 N N . THR A 1 105 ? -0.808 1.434 18.561 1.00 56.44 105 THR A N 1
ATOM 829 C CA . THR A 1 105 ? -1.946 2.271 18.146 1.00 56.44 105 THR A CA 1
ATOM 830 C C . THR A 1 105 ? -1.541 3.117 16.936 1.00 56.44 105 THR A C 1
ATOM 832 O O . THR A 1 105 ? -0.901 4.158 17.071 1.00 56.44 105 THR A O 1
ATOM 835 N N . ILE A 1 106 ? -1.887 2.656 15.733 1.00 56.31 106 ILE A N 1
ATOM 836 C CA . ILE A 1 106 ? -1.641 3.397 14.492 1.00 56.31 106 ILE A CA 1
ATOM 837 C C . ILE A 1 106 ? -2.697 4.498 14.385 1.00 56.31 106 ILE A C 1
ATOM 839 O O . ILE A 1 106 ? -3.866 4.228 14.113 1.00 56.31 106 ILE A O 1
ATOM 843 N N . ILE A 1 107 ? -2.286 5.746 14.594 1.00 55.50 107 ILE A N 1
ATOM 844 C CA . ILE A 1 107 ? -3.121 6.910 14.298 1.00 55.50 107 ILE A CA 1
ATOM 845 C C . ILE A 1 107 ? -3.041 7.141 12.789 1.00 55.50 107 ILE A C 1
ATOM 847 O O . ILE A 1 107 ? -2.050 7.663 12.291 1.00 55.50 107 ILE A O 1
ATOM 851 N N . THR A 1 108 ? -4.062 6.712 12.049 1.00 55.12 108 THR A N 1
ATOM 852 C CA . THR A 1 108 ? -4.173 6.995 10.613 1.00 55.12 108 THR A CA 1
ATOM 853 C C . THR A 1 108 ? -4.896 8.323 10.422 1.00 55.12 108 THR A C 1
ATOM 855 O O . THR A 1 108 ? -6.124 8.381 10.532 1.00 55.12 108 THR A O 1
ATOM 858 N N . THR A 1 109 ? -4.153 9.392 10.152 1.00 56.56 109 THR A N 1
ATOM 859 C CA . THR A 1 109 ? -4.712 10.739 9.960 1.00 56.56 109 THR A CA 1
ATOM 860 C C . THR A 1 109 ? -5.461 10.880 8.636 1.00 56.56 109 THR A C 1
ATOM 862 O O . THR A 1 109 ? -6.424 11.640 8.556 1.00 56.56 109 THR A O 1
ATOM 865 N N . ASN A 1 110 ? -5.110 10.084 7.622 1.00 59.34 110 ASN A N 1
ATOM 866 C CA . ASN A 1 110 ? -5.672 10.226 6.270 1.00 59.34 110 ASN A CA 1
ATOM 867 C C . ASN A 1 110 ? -6.929 9.383 5.998 1.00 59.34 110 ASN A C 1
ATOM 869 O O . ASN A 1 110 ? -7.450 9.391 4.885 1.00 59.34 110 ASN A O 1
ATOM 873 N N . CYS A 1 111 ? -7.426 8.646 6.993 1.00 67.81 111 CYS A N 1
ATOM 874 C CA . CYS A 1 111 ? -8.558 7.728 6.828 1.00 67.81 111 CYS A CA 1
ATOM 875 C C . CYS A 1 111 ? -9.922 8.312 7.217 1.00 67.81 111 CYS A C 1
ATOM 877 O O . CYS A 1 111 ? -10.917 7.590 7.189 1.00 67.81 111 CYS A O 1
ATOM 879 N N . GLY A 1 112 ? -9.986 9.597 7.591 1.00 61.59 112 GLY A N 1
ATOM 880 C CA . GLY A 1 112 ? -11.236 10.229 8.030 1.00 61.59 112 GLY A CA 1
ATOM 881 C C . GLY A 1 112 ? -11.835 9.587 9.286 1.00 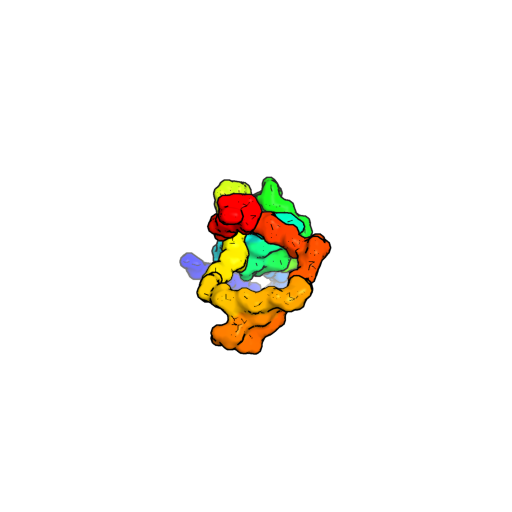61.59 112 GLY A C 1
ATOM 882 O O . GLY A 1 112 ? -13.032 9.711 9.526 1.00 61.59 112 GLY A O 1
ATOM 883 N N . SER A 1 113 ? -11.024 8.865 10.064 1.00 59.88 113 SER A N 1
ATOM 884 C CA . SER A 1 113 ? -11.424 8.358 11.371 1.00 59.88 113 SER A CA 1
ATOM 885 C C . SER A 1 113 ? -11.524 9.550 12.316 1.00 59.88 113 SER A C 1
ATOM 887 O O . SER A 1 113 ? -10.500 10.148 12.652 1.00 59.88 113 SER A O 1
ATOM 889 N N . ASP A 1 114 ? -12.741 9.906 12.727 1.00 52.62 114 ASP A N 1
ATOM 890 C CA . ASP A 1 114 ? -12.945 10.892 13.787 1.00 52.62 114 ASP A CA 1
ATOM 891 C C . ASP A 1 114 ? -12.116 10.485 15.010 1.00 52.62 114 ASP A C 1
ATOM 893 O O . ASP A 1 114 ? -12.087 9.316 15.406 1.00 52.62 114 ASP A O 1
ATOM 897 N N . ASN A 1 115 ? -11.383 11.446 15.573 1.00 49.03 115 ASN A N 1
ATOM 898 C CA . ASN A 1 115 ? -10.514 11.199 16.714 1.00 49.03 115 ASN A CA 1
ATOM 899 C C . ASN A 1 115 ? -11.352 10.611 17.867 1.00 49.03 115 ASN A C 1
ATOM 901 O O . ASN A 1 115 ? -12.245 11.301 18.366 1.00 49.03 115 ASN A O 1
ATOM 905 N N . PRO A 1 116 ? -11.056 9.387 18.342 1.00 50.78 116 PRO A N 1
ATOM 906 C CA . PRO A 1 116 ? -11.839 8.747 19.397 1.00 50.78 116 PRO A CA 1
ATOM 907 C C . PRO A 1 116 ? -11.762 9.488 20.742 1.00 50.78 116 PRO A C 1
ATOM 909 O O . PRO A 1 116 ? -12.542 9.194 21.640 1.00 50.78 116 PRO A O 1
ATOM 912 N N . HIS A 1 117 ? -10.840 10.446 20.894 1.00 45.56 117 HIS A N 1
ATOM 913 C CA . HIS A 1 117 ? -10.718 11.306 22.074 1.00 45.56 117 HIS A CA 1
ATOM 914 C C . HIS A 1 117 ? -11.514 12.619 21.985 1.00 45.56 117 HIS A C 1
ATOM 916 O O . HIS A 1 117 ? -11.488 13.397 22.936 1.00 45.56 117 HIS A O 1
ATOM 922 N N . LEU A 1 118 ? -12.177 12.895 20.856 1.00 40.62 118 LEU A N 1
ATOM 923 C CA . LEU A 1 118 ? -13.013 14.087 20.650 1.00 40.62 118 LEU A CA 1
ATOM 924 C C . LEU A 1 118 ? -14.524 13.782 20.687 1.00 40.62 118 LEU A C 1
ATOM 926 O O . LEU A 1 118 ? -15.314 14.672 20.370 1.00 40.62 118 LEU A O 1
ATOM 930 N N . MET A 1 119 ? -14.922 12.562 21.073 1.00 36.41 119 MET A N 1
ATOM 931 C CA . MET A 1 119 ? -16.322 12.179 21.323 1.00 36.41 119 MET A CA 1
ATOM 932 C C . MET A 1 119 ? -16.673 12.232 22.808 1.00 36.41 119 MET A C 1
ATOM 934 O O . MET A 1 119 ? -15.840 11.782 23.628 1.00 36.41 119 MET A O 1
#

Organism: Loa loa (NCBI:txid7209)

Foldseek 3Di:
DDDDDDDDDPPPHDDDDDDDDDDDDDWDWEADDPQGIDTPPDDCHPPDLVVQWDDDPVDIHGHDSVRHDHDDPDDPPDDADWDDDPQKTQGVVVRDIDGDDPVDDDDDPRPPPDDPVVD

pLDDT: mean 74.77, std 15.24, range [36.41, 94.81]

Sequence (119 aa):
MDDIIQYSHGWLGVKCQSTTNFVLTEGEIFLYEGRGLVSNLDNTDHCMVQRGKCITNTSIVLWSSNDVVSHCLYRRVGSFGAMKYGDHFVINELQVSFIIDKENTIITTNCGSDNPHLM

Radius of gyration: 25.0 Å; chains: 1; bounding box: 51×34×75 Å